Protein AF-A0A2S2CNJ6-F1 (afdb_monomer_lite)

Radius of gyration: 16.04 Å; chains: 1; bounding box: 60×32×35 Å

Structure (mmCIF, N/CA/C/O backbone):
data_AF-A0A2S2CNJ6-F1
#
_entry.id   AF-A0A2S2CNJ6-F1
#
loop_
_atom_site.group_PDB
_atom_site.id
_atom_site.type_symbol
_atom_site.label_atom_id
_atom_site.label_alt_id
_atom_site.label_comp_id
_atom_site.label_asym_id
_atom_site.label_entity_id
_atom_site.label_seq_id
_atom_site.pdbx_PDB_ins_code
_atom_site.Cartn_x
_atom_site.Cartn_y
_atom_site.Cartn_z
_atom_site.occupancy
_atom_site.B_iso_or_equiv
_atom_site.auth_seq_id
_atom_site.auth_comp_id
_atom_site.auth_asym_id
_atom_site.auth_atom_id
_atom_site.pdbx_PDB_model_num
ATOM 1 N N . MET A 1 1 ? 25.709 -5.399 -10.664 1.00 46.69 1 MET A N 1
ATOM 2 C CA . MET A 1 1 ? 24.431 -4.658 -10.756 1.00 46.69 1 MET A CA 1
ATOM 3 C C . MET A 1 1 ? 23.239 -5.588 -10.484 1.00 46.69 1 MET A C 1
ATOM 5 O O . MET A 1 1 ? 22.445 -5.832 -11.378 1.00 46.69 1 MET A O 1
ATOM 9 N N . GLY A 1 2 ? 23.130 -6.157 -9.276 1.00 58.91 2 GLY A N 1
ATOM 10 C CA . GLY A 1 2 ? 22.034 -7.087 -8.922 1.00 58.91 2 GLY A CA 1
ATOM 11 C C . GLY A 1 2 ? 21.465 -6.907 -7.510 1.00 58.91 2 GLY A C 1
ATOM 12 O O . GLY A 1 2 ? 20.388 -7.414 -7.223 1.00 58.91 2 GLY A O 1
ATOM 13 N N . GLY A 1 3 ? 22.147 -6.143 -6.646 1.00 74.06 3 GLY A N 1
ATOM 14 C CA . GLY A 1 3 ? 21.732 -5.942 -5.253 1.00 74.06 3 GLY A CA 1
ATOM 15 C C . GLY A 1 3 ? 20.414 -5.179 -5.110 1.00 74.06 3 GLY A C 1
ATOM 16 O O . GLY A 1 3 ? 19.557 -5.605 -4.342 1.00 74.06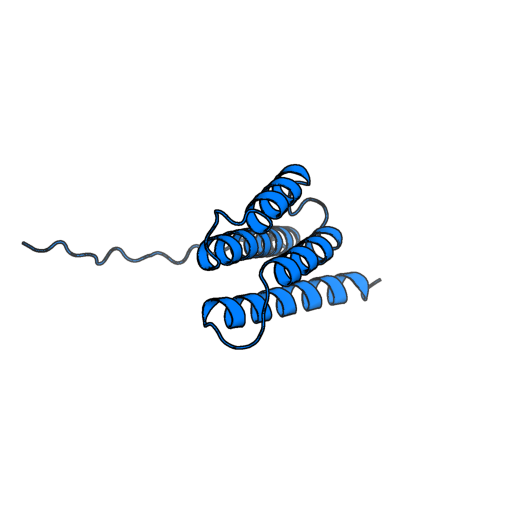 3 GLY A O 1
ATOM 17 N N . ASP A 1 4 ? 20.213 -4.116 -5.892 1.00 79.44 4 ASP A N 1
ATOM 18 C CA . ASP A 1 4 ? 19.039 -3.243 -5.743 1.00 79.44 4 ASP A CA 1
ATOM 19 C C . ASP A 1 4 ? 17.738 -3.916 -6.194 1.00 79.44 4 ASP A C 1
ATOM 21 O O . ASP A 1 4 ? 16.705 -3.774 -5.543 1.00 79.44 4 ASP A O 1
ATOM 25 N N . ALA A 1 5 ? 17.783 -4.720 -7.261 1.00 82.69 5 ALA A N 1
ATOM 26 C CA . ALA A 1 5 ? 16.619 -5.472 -7.730 1.00 82.69 5 ALA A CA 1
ATOM 27 C C . ALA A 1 5 ? 16.217 -6.581 -6.743 1.00 82.69 5 ALA A C 1
ATOM 29 O O . ALA A 1 5 ? 15.029 -6.799 -6.487 1.00 82.69 5 ALA A O 1
ATOM 30 N N . ASP A 1 6 ? 17.200 -7.263 -6.148 1.00 87.31 6 ASP A N 1
ATOM 31 C CA . ASP A 1 6 ? 16.943 -8.260 -5.111 1.00 87.31 6 ASP A CA 1
ATOM 32 C C . ASP A 1 6 ? 16.428 -7.632 -3.817 1.00 87.31 6 ASP A C 1
ATOM 34 O O . ASP A 1 6 ? 15.543 -8.205 -3.179 1.00 87.31 6 ASP A O 1
ATOM 38 N N . LEU A 1 7 ? 16.938 -6.458 -3.438 1.00 90.00 7 LEU A N 1
ATOM 39 C CA . LEU A 1 7 ? 16.431 -5.693 -2.304 1.00 90.00 7 LEU A CA 1
ATOM 40 C C . LEU A 1 7 ? 14.974 -5.272 -2.534 1.00 90.00 7 LEU A C 1
ATOM 42 O O . LEU A 1 7 ? 14.126 -5.550 -1.687 1.00 90.00 7 LEU A O 1
ATOM 46 N N . ALA A 1 8 ? 14.666 -4.684 -3.694 1.00 89.81 8 ALA A N 1
ATOM 47 C CA . ALA A 1 8 ? 13.313 -4.263 -4.058 1.00 89.81 8 ALA A CA 1
ATOM 48 C C . ALA A 1 8 ? 12.317 -5.428 -3.984 1.00 89.81 8 ALA A C 1
ATOM 50 O O . ALA A 1 8 ? 11.270 -5.332 -3.342 1.00 89.81 8 ALA A O 1
ATOM 51 N N . ARG A 1 9 ? 12.688 -6.585 -4.546 1.00 91.06 9 ARG A N 1
ATOM 52 C CA . ARG A 1 9 ? 11.870 -7.802 -4.490 1.00 91.06 9 ARG A CA 1
ATOM 53 C C . ARG A 1 9 ? 11.658 -8.303 -3.059 1.00 91.06 9 ARG A C 1
ATOM 55 O O . ARG A 1 9 ? 10.541 -8.694 -2.719 1.00 91.06 9 ARG A O 1
ATOM 62 N N . ARG A 1 10 ? 12.704 -8.309 -2.223 1.00 94.25 10 ARG A N 1
ATOM 63 C CA . ARG A 1 10 ? 12.612 -8.742 -0.816 1.00 94.25 10 ARG A CA 1
ATOM 64 C C . ARG A 1 10 ? 11.713 -7.818 -0.003 1.00 94.25 10 ARG A C 1
ATOM 66 O O . ARG A 1 10 ? 10.859 -8.313 0.726 1.00 94.25 10 ARG A O 1
ATOM 73 N N . GLU A 1 11 ? 11.861 -6.505 -0.152 1.00 95.25 11 GLU A N 1
ATOM 74 C CA . GLU A 1 11 ? 11.024 -5.535 0.560 1.00 95.25 11 GLU A CA 1
ATOM 75 C C . GLU A 1 11 ? 9.560 -5.608 0.119 1.00 95.25 11 GLU A C 1
ATOM 77 O O . GLU A 1 11 ? 8.658 -5.579 0.960 1.00 95.25 11 GLU A O 1
ATOM 82 N N . LEU A 1 12 ? 9.311 -5.794 -1.182 1.00 94.88 12 LEU A N 1
ATOM 83 C CA . LEU A 1 12 ? 7.964 -5.991 -1.711 1.00 94.88 12 LEU A CA 1
ATOM 84 C C . LEU A 1 12 ? 7.316 -7.273 -1.165 1.00 94.88 12 LEU A C 1
ATOM 86 O O . LEU A 1 12 ? 6.145 -7.250 -0.776 1.00 94.88 12 LEU A O 1
ATOM 90 N N . ALA A 1 13 ? 8.061 -8.380 -1.095 1.00 96.19 13 ALA A N 1
ATOM 91 C CA . ALA A 1 13 ? 7.581 -9.631 -0.506 1.00 96.19 13 ALA A CA 1
ATOM 92 C C . ALA A 1 13 ? 7.290 -9.474 0.997 1.00 96.19 13 ALA A C 1
ATOM 94 O O . ALA A 1 13 ? 6.198 -9.809 1.454 1.00 96.19 13 ALA A O 1
ATOM 95 N N . ALA A 1 14 ? 8.215 -8.871 1.746 1.00 96.50 14 ALA A N 1
ATOM 96 C CA . ALA A 1 14 ? 8.077 -8.669 3.184 1.00 96.50 14 ALA A CA 1
ATOM 97 C C . ALA A 1 14 ? 6.909 -7.733 3.551 1.00 96.50 14 ALA A C 1
ATOM 99 O O . ALA A 1 14 ? 6.247 -7.934 4.573 1.00 96.50 14 ALA A O 1
ATOM 100 N N . LEU A 1 15 ? 6.608 -6.726 2.721 1.00 97.19 15 LEU A N 1
ATOM 101 C CA . LEU A 1 15 ? 5.386 -5.930 2.863 1.00 97.19 15 LEU A CA 1
ATOM 102 C C . LEU A 1 15 ? 4.127 -6.777 2.610 1.00 97.19 15 LEU A C 1
ATOM 104 O O . LEU A 1 15 ? 3.149 -6.652 3.347 1.00 97.19 15 LEU A O 1
ATOM 108 N N . GLY A 1 16 ? 4.155 -7.662 1.611 1.00 96.81 16 GLY A N 1
ATOM 109 C CA . GLY A 1 16 ? 3.061 -8.592 1.321 1.00 96.81 16 GLY A CA 1
ATOM 110 C C . GLY A 1 16 ? 2.730 -9.515 2.499 1.00 96.81 16 GLY A C 1
ATOM 111 O O . GLY A 1 16 ? 1.550 -9.685 2.829 1.00 96.81 16 GLY A O 1
ATOM 112 N N . ASP A 1 17 ? 3.757 -10.035 3.171 1.00 96.75 17 ASP A N 1
ATOM 113 C CA . ASP A 1 17 ? 3.619 -10.867 4.372 1.00 96.75 17 ASP A CA 1
ATOM 114 C C . ASP A 1 17 ? 3.059 -10.075 5.557 1.00 96.75 17 ASP A C 1
ATOM 116 O O . ASP A 1 17 ? 2.134 -10.528 6.236 1.00 96.75 17 ASP A O 1
ATOM 120 N N . ALA A 1 18 ? 3.565 -8.859 5.784 1.00 96.69 18 ALA A N 1
ATOM 121 C CA . ALA A 1 18 ? 3.061 -7.977 6.834 1.00 96.69 18 ALA A CA 1
ATOM 122 C C . ALA A 1 18 ? 1.579 -7.621 6.616 1.00 96.69 18 ALA A C 1
ATOM 124 O O . ALA A 1 18 ? 0.792 -7.626 7.563 1.00 96.69 18 ALA A O 1
ATOM 125 N N . LEU A 1 19 ? 1.169 -7.385 5.365 1.00 96.69 19 LEU A N 1
ATOM 126 C CA . LEU A 1 19 ? -0.232 -7.155 5.003 1.00 96.69 19 LEU A CA 1
ATOM 127 C C . LEU A 1 19 ? -1.099 -8.392 5.250 1.00 96.69 19 LEU A C 1
ATOM 129 O O . LEU A 1 19 ? -2.180 -8.271 5.825 1.00 96.69 19 LEU A O 1
ATOM 133 N N . PHE A 1 20 ? -0.619 -9.583 4.882 1.00 96.31 20 PHE A N 1
ATOM 134 C CA . PHE A 1 20 ? -1.325 -10.837 5.153 1.00 96.31 20 PHE A CA 1
ATOM 135 C C . PHE A 1 20 ? -1.546 -11.062 6.657 1.00 96.31 20 PHE A C 1
ATOM 137 O O . PHE A 1 20 ? -2.646 -11.420 7.085 1.00 96.31 20 PHE A O 1
ATOM 144 N N . GLN A 1 21 ? -0.530 -10.794 7.477 1.00 95.88 21 GLN A N 1
ATOM 145 C CA . GLN A 1 21 ? -0.648 -10.844 8.934 1.00 95.88 21 GLN A CA 1
ATOM 146 C C . GLN A 1 21 ? -1.647 -9.795 9.454 1.00 95.88 21 GLN A C 1
ATOM 148 O O . GLN A 1 21 ? -2.550 -10.124 10.228 1.00 95.88 21 GLN A O 1
ATOM 153 N N . ALA A 1 22 ? -1.554 -8.550 8.975 1.00 95.31 22 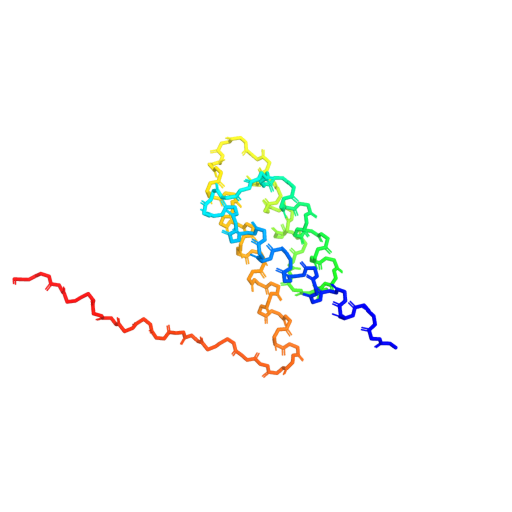ALA A N 1
ATOM 154 C CA . ALA A 1 22 ? -2.409 -7.445 9.402 1.00 95.31 22 ALA A CA 1
ATOM 155 C C . ALA A 1 22 ? -3.904 -7.656 9.090 1.00 95.31 22 ALA A C 1
ATOM 157 O O . ALA A 1 22 ? -4.751 -7.282 9.913 1.00 95.31 22 ALA A O 1
ATOM 158 N N . GLU A 1 23 ? -4.225 -8.264 7.943 1.00 94.75 23 GLU A N 1
ATOM 159 C CA . GLU A 1 23 ? -5.586 -8.647 7.535 1.00 94.75 23 GLU A CA 1
ATOM 160 C C . GLU A 1 23 ? -6.172 -9.733 8.441 1.00 94.75 23 GLU A C 1
ATOM 162 O O . GLU A 1 23 ? -7.336 -9.656 8.835 1.00 94.75 23 GLU A O 1
ATOM 167 N N . ARG A 1 24 ? -5.350 -10.710 8.840 1.00 93.75 24 ARG A N 1
ATOM 168 C CA . ARG A 1 24 ? -5.738 -11.789 9.763 1.00 93.75 24 ARG A CA 1
ATOM 169 C C . ARG A 1 24 ? -5.678 -11.383 11.237 1.00 93.75 24 ARG A C 1
ATOM 171 O O . ARG A 1 24 ? -5.945 -12.215 12.097 1.00 93.75 24 ARG A O 1
ATOM 178 N N . ARG A 1 25 ? -5.353 -10.116 11.527 1.00 90.19 25 ARG A N 1
ATOM 179 C CA . ARG A 1 25 ? -5.158 -9.579 12.888 1.00 90.19 25 ARG A CA 1
ATOM 180 C C . ARG A 1 25 ? -4.088 -10.345 13.676 1.00 90.19 25 ARG A C 1
ATOM 182 O O . ARG A 1 25 ? -4.179 -10.471 14.892 1.00 90.19 25 ARG A O 1
ATOM 189 N N . VAL A 1 26 ? -3.079 -10.850 12.972 1.00 90.25 26 VAL A N 1
ATOM 190 C CA . VAL A 1 26 ? -1.906 -11.505 13.551 1.00 90.25 26 VAL A CA 1
ATOM 191 C C . VAL A 1 26 ? -0.775 -10.478 13.623 1.00 90.25 26 VAL A C 1
ATOM 193 O O . VAL A 1 26 ? -0.491 -9.798 12.638 1.00 90.25 26 VAL A O 1
ATOM 196 N N . GLY A 1 27 ? -0.133 -10.357 14.786 1.00 81.12 27 GLY A N 1
ATOM 197 C CA . GLY A 1 27 ? 0.961 -9.408 15.013 1.00 81.12 27 GLY A CA 1
ATOM 198 C C . GLY A 1 27 ? 0.525 -7.945 15.187 1.00 81.12 27 GLY A C 1
ATOM 199 O O . GLY A 1 27 ? -0.634 -7.573 14.997 1.00 81.12 27 GLY A O 1
ATOM 200 N N . HIS A 1 28 ? 1.489 -7.099 15.558 1.00 84.69 28 HIS A N 1
ATOM 201 C CA . HIS A 1 28 ? 1.280 -5.670 15.812 1.00 84.69 28 HIS A CA 1
ATOM 202 C C . HIS A 1 28 ? 1.687 -4.834 14.597 1.00 84.69 28 HIS A C 1
ATOM 204 O O . HIS A 1 28 ? 2.762 -4.244 14.555 1.00 84.69 28 HIS A O 1
ATOM 210 N N . HIS A 1 29 ? 0.804 -4.775 13.599 1.00 93.06 29 HIS A N 1
ATOM 211 C CA . HIS A 1 29 ? 0.999 -3.944 12.408 1.00 93.06 29 HIS A CA 1
ATOM 212 C C . HIS A 1 29 ? 0.072 -2.727 12.451 1.00 93.06 29 HIS A C 1
ATOM 214 O O . HIS A 1 29 ? -1.157 -2.860 12.343 1.00 93.06 29 HIS A O 1
ATOM 220 N N . SER A 1 30 ? 0.647 -1.535 12.620 1.00 94.50 30 SER A N 1
ATOM 221 C CA . SER A 1 30 ? -0.100 -0.277 12.540 1.00 94.50 30 SER A CA 1
ATOM 222 C C . SER A 1 30 ? -0.290 0.139 11.072 1.00 94.50 30 SER A C 1
ATOM 224 O O . SER A 1 30 ? 0.637 -0.016 10.271 1.00 94.50 30 SER A O 1
ATOM 226 N N . PRO A 1 31 ? -1.461 0.682 10.681 1.00 95.94 31 PRO A N 1
ATOM 227 C CA . PRO A 1 31 ? -1.671 1.164 9.315 1.00 95.94 31 PRO A CA 1
ATOM 228 C C . PRO A 1 31 ? -0.637 2.204 8.875 1.00 95.94 31 PRO A C 1
ATOM 230 O O . PRO A 1 31 ? -0.130 2.114 7.765 1.00 95.94 31 PRO A O 1
ATOM 233 N N . SER A 1 32 ? -0.261 3.134 9.756 1.00 95.81 32 SER A N 1
ATOM 234 C CA . SER A 1 32 ? 0.749 4.155 9.454 1.00 95.81 32 SER A CA 1
ATOM 235 C C . SER A 1 32 ? 2.130 3.547 9.197 1.00 95.81 32 SER A C 1
ATOM 237 O O . SER A 1 32 ? 2.814 3.950 8.264 1.00 95.81 32 SER A O 1
ATOM 239 N N . GLY A 1 33 ? 2.529 2.530 9.972 1.00 96.69 33 GLY A N 1
ATOM 240 C CA . GLY A 1 33 ? 3.796 1.827 9.753 1.00 96.69 33 GLY A CA 1
ATOM 241 C C . GLY A 1 33 ? 3.818 1.049 8.435 1.00 96.69 33 GLY A C 1
ATOM 242 O O . GLY A 1 33 ? 4.823 1.056 7.723 1.00 96.69 33 GLY A O 1
ATOM 243 N N . LEU A 1 34 ? 2.694 0.418 8.080 1.00 97.19 34 LEU A N 1
ATOM 244 C CA . LEU A 1 34 ? 2.528 -0.264 6.795 1.00 97.19 34 LEU A CA 1
ATOM 245 C C . LEU A 1 34 ? 2.532 0.719 5.615 1.00 97.19 34 LEU A C 1
ATOM 247 O O . LEU A 1 34 ? 3.141 0.416 4.593 1.00 97.19 34 LEU A O 1
ATOM 251 N N . MET A 1 35 ? 1.915 1.894 5.763 1.00 97.88 35 MET A N 1
ATOM 252 C CA . MET A 1 35 ? 1.922 2.947 4.743 1.00 97.88 35 MET A CA 1
ATOM 253 C C . MET A 1 35 ? 3.332 3.496 4.511 1.00 97.88 35 MET A C 1
ATOM 255 O O . MET A 1 35 ? 3.803 3.499 3.380 1.00 97.88 35 MET A O 1
ATOM 259 N N . ALA A 1 36 ? 4.064 3.829 5.577 1.00 96.44 36 ALA A N 1
ATOM 260 C CA . ALA A 1 36 ? 5.456 4.266 5.457 1.00 96.44 36 ALA A CA 1
ATOM 261 C C . ALA A 1 36 ? 6.341 3.196 4.788 1.00 96.44 36 ALA A C 1
ATOM 263 O O . ALA A 1 36 ? 7.298 3.504 4.078 1.00 96.44 36 ALA A O 1
ATOM 264 N N . ARG A 1 37 ? 6.041 1.907 5.010 1.00 96.38 37 ARG A N 1
ATOM 265 C CA . ARG A 1 37 ? 6.727 0.814 4.311 1.00 96.38 37 ARG A CA 1
ATOM 266 C C . ARG A 1 37 ? 6.340 0.744 2.833 1.00 96.38 37 ARG A C 1
ATOM 268 O O . ARG A 1 37 ? 7.223 0.519 2.012 1.00 96.38 37 ARG A O 1
ATOM 275 N N . LEU A 1 38 ? 5.069 0.956 2.495 1.00 97.00 38 LEU A N 1
ATOM 276 C CA . LEU A 1 38 ? 4.609 1.046 1.109 1.00 97.00 38 LEU A CA 1
ATOM 277 C C . LEU A 1 38 ? 5.306 2.187 0.359 1.00 97.00 38 LEU A C 1
ATOM 279 O O . LEU A 1 38 ? 5.753 1.960 -0.756 1.00 97.00 38 LEU A O 1
ATOM 283 N N . GLU A 1 39 ? 5.459 3.363 0.968 1.00 95.19 39 GLU A N 1
ATOM 284 C CA . GLU A 1 39 ? 6.174 4.503 0.373 1.00 95.19 39 GLU A CA 1
ATOM 285 C C . GLU A 1 39 ? 7.635 4.159 0.059 1.00 95.19 39 GLU A C 1
ATOM 287 O O . GLU A 1 39 ? 8.104 4.387 -1.055 1.00 95.19 39 GLU A O 1
ATOM 292 N N . ARG A 1 40 ? 8.342 3.521 1.004 1.00 94.31 40 ARG A N 1
ATOM 293 C CA . ARG A 1 40 ? 9.716 3.042 0.770 1.00 94.31 40 ARG A CA 1
ATOM 294 C C . ARG A 1 40 ? 9.789 2.013 -0.354 1.00 94.31 40 ARG A C 1
ATOM 296 O O . ARG A 1 40 ? 10.704 2.067 -1.164 1.00 94.31 40 ARG A O 1
ATOM 303 N N . VAL A 1 41 ? 8.834 1.085 -0.416 1.00 94.75 41 VAL A N 1
ATOM 304 C CA . VAL A 1 41 ? 8.768 0.090 -1.496 1.00 94.75 41 VAL A CA 1
ATOM 305 C C . VAL A 1 41 ? 8.451 0.759 -2.836 1.00 94.75 41 VAL A C 1
ATOM 307 O O . VAL A 1 41 ? 9.075 0.424 -3.836 1.00 94.75 41 VAL A O 1
ATOM 310 N N . ALA A 1 42 ? 7.542 1.734 -2.873 1.00 93.38 42 ALA A N 1
ATOM 311 C CA . ALA A 1 42 ? 7.216 2.486 -4.082 1.00 93.38 42 ALA A CA 1
ATOM 312 C C . ALA A 1 42 ? 8.435 3.245 -4.629 1.00 93.38 42 ALA A C 1
ATOM 314 O O . ALA A 1 42 ? 8.657 3.236 -5.836 1.00 93.38 42 ALA A O 1
ATOM 315 N N . ALA A 1 43 ? 9.281 3.801 -3.755 1.00 92.25 43 ALA A N 1
ATOM 316 C CA . ALA A 1 43 ? 10.533 4.443 -4.156 1.00 92.25 43 ALA A CA 1
ATOM 317 C C . ALA A 1 43 ? 11.517 3.483 -4.861 1.00 92.25 43 ALA A C 1
ATOM 319 O O . ALA A 1 43 ? 12.296 3.915 -5.707 1.00 92.25 43 ALA A O 1
ATOM 320 N N . LEU A 1 44 ? 11.461 2.178 -4.563 1.00 91.50 44 LEU A N 1
ATOM 321 C CA . LEU A 1 44 ? 12.266 1.144 -5.233 1.00 91.50 44 LEU A CA 1
ATOM 322 C C . LEU A 1 44 ? 11.662 0.679 -6.572 1.00 91.50 44 LEU A C 1
ATOM 324 O O . LEU A 1 44 ? 12.315 -0.036 -7.332 1.00 91.50 44 LEU A O 1
ATOM 328 N N . HIS A 1 45 ? 10.422 1.072 -6.869 1.00 88.06 45 HIS A N 1
ATOM 329 C CA . HIS A 1 45 ? 9.682 0.696 -8.072 1.00 88.06 45 HIS A CA 1
ATOM 330 C C . HIS A 1 45 ? 9.155 1.948 -8.792 1.00 88.06 45 HIS A C 1
ATOM 332 O O . HIS A 1 45 ? 7.944 2.206 -8.780 1.00 88.06 45 HIS A O 1
ATOM 338 N N . PRO A 1 46 ? 10.039 2.732 -9.440 1.00 79.44 46 PRO A N 1
ATOM 339 C CA . PRO A 1 46 ? 9.625 3.941 -10.141 1.00 79.44 46 PRO A CA 1
ATOM 340 C C . PRO A 1 46 ? 8.563 3.615 -11.200 1.00 79.44 46 PRO A C 1
ATOM 342 O O . PRO A 1 46 ? 8.619 2.576 -11.860 1.00 79.44 46 PRO A O 1
ATOM 345 N N . TYR A 1 47 ? 7.576 4.504 -11.342 1.00 83.00 47 TYR A N 1
ATOM 346 C CA . TYR A 1 47 ? 6.420 4.388 -12.251 1.00 83.00 47 TYR A CA 1
ATOM 347 C C . TYR A 1 47 ? 5.379 3.314 -11.903 1.00 83.00 47 TYR A C 1
ATOM 349 O O . TYR A 1 47 ? 4.381 3.178 -12.614 1.00 83.00 47 TYR A O 1
ATOM 357 N N . ALA A 1 48 ? 5.563 2.557 -10.819 1.00 83.94 48 ALA A N 1
ATOM 358 C CA . ALA A 1 48 ? 4.582 1.558 -10.402 1.00 83.94 48 ALA A CA 1
ATOM 359 C C . ALA A 1 48 ? 3.312 2.180 -9.801 1.00 83.94 48 ALA A C 1
ATOM 361 O O . ALA A 1 48 ? 2.213 1.648 -9.972 1.00 83.94 48 ALA A O 1
ATOM 362 N N . LEU A 1 49 ? 3.466 3.315 -9.120 1.00 85.69 49 LEU A N 1
ATOM 363 C CA . LEU A 1 49 ? 2.393 4.135 -8.576 1.00 85.69 49 LEU A CA 1
ATOM 364 C C . LEU A 1 49 ? 2.669 5.597 -8.910 1.00 85.69 49 LEU A C 1
ATOM 366 O O . LEU A 1 49 ? 3.819 6.022 -8.972 1.00 85.69 49 LEU A O 1
ATOM 370 N N . HIS A 1 50 ? 1.602 6.358 -9.127 1.00 89.56 50 HIS A N 1
ATOM 371 C CA . HIS A 1 50 ? 1.704 7.800 -9.286 1.00 89.56 50 HIS A CA 1
ATOM 372 C C . HIS A 1 50 ? 1.814 8.468 -7.909 1.00 89.56 50 HIS A C 1
ATOM 374 O O . HIS A 1 50 ? 1.041 8.131 -7.010 1.00 89.56 50 HIS A O 1
ATOM 380 N N . ASP A 1 51 ? 2.719 9.435 -7.754 1.00 87.31 51 ASP A N 1
ATOM 381 C CA . ASP A 1 51 ? 3.004 10.073 -6.460 1.00 87.31 51 ASP A CA 1
ATOM 382 C C . ASP A 1 51 ? 1.761 10.707 -5.826 1.00 87.31 51 ASP A C 1
ATOM 384 O O . ASP A 1 51 ? 1.542 10.572 -4.623 1.00 87.31 51 ASP A O 1
ATOM 388 N N . ALA A 1 52 ? 0.878 11.311 -6.631 1.00 87.31 52 ALA A N 1
ATOM 389 C CA . ALA A 1 52 ? -0.362 11.886 -6.108 1.00 87.31 52 ALA A CA 1
ATOM 390 C C . ALA A 1 52 ? -1.315 10.819 -5.536 1.00 87.31 52 ALA A C 1
ATOM 392 O O . ALA A 1 52 ? -1.995 11.073 -4.545 1.00 87.31 52 ALA A O 1
ATOM 393 N N . LEU A 1 53 ? -1.340 9.607 -6.108 1.00 90.69 53 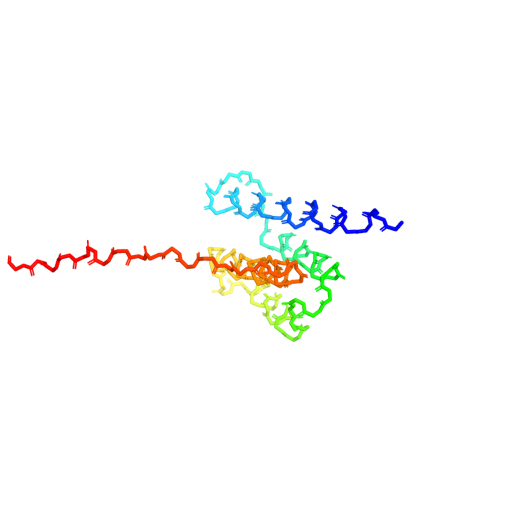LEU A N 1
ATOM 394 C CA . LEU A 1 53 ? -2.129 8.498 -5.556 1.00 90.69 53 LEU A CA 1
ATOM 395 C C . LEU A 1 53 ? -1.532 7.992 -4.241 1.00 90.69 53 LEU A C 1
ATOM 397 O O . LEU A 1 53 ? -2.275 7.640 -3.326 1.00 90.69 53 LEU A O 1
ATOM 401 N N . LEU A 1 54 ? -0.201 7.963 -4.137 1.00 93.12 54 LEU A N 1
ATOM 402 C CA . LEU A 1 54 ? 0.483 7.568 -2.910 1.00 93.12 54 LEU A CA 1
ATOM 403 C C . LEU A 1 54 ? 0.224 8.583 -1.785 1.00 93.12 54 LEU A C 1
ATOM 405 O O . LEU A 1 54 ? -0.108 8.179 -0.672 1.00 93.12 54 LEU A O 1
ATOM 409 N N . ALA A 1 55 ? 0.267 9.882 -2.095 1.00 92.62 55 ALA A N 1
ATOM 410 C CA . ALA A 1 55 ? -0.071 10.951 -1.157 1.00 92.62 55 ALA A CA 1
ATOM 411 C C . ALA A 1 55 ? -1.529 10.857 -0.669 1.00 92.62 55 ALA A C 1
ATOM 413 O O . ALA A 1 55 ? -1.775 10.843 0.536 1.00 92.62 55 ALA A O 1
ATOM 414 N N . GLN A 1 56 ? -2.493 10.683 -1.582 1.00 94.62 56 GLN A N 1
ATOM 415 C CA . GLN A 1 56 ? -3.911 10.504 -1.231 1.00 94.62 56 GLN A CA 1
ATOM 416 C C . GLN A 1 56 ? -4.151 9.262 -0.362 1.00 94.62 56 GLN A C 1
ATOM 418 O O . GLN A 1 56 ? -4.941 9.295 0.584 1.00 94.62 56 GLN A O 1
ATOM 423 N N . ALA A 1 57 ? -3.463 8.155 -0.655 1.00 94.19 57 ALA A N 1
ATOM 424 C CA . ALA A 1 57 ? -3.513 6.966 0.188 1.00 94.19 57 ALA A CA 1
ATOM 425 C C . ALA A 1 57 ? -2.964 7.256 1.596 1.00 94.19 57 ALA A C 1
ATOM 427 O O . ALA A 1 57 ? -3.561 6.816 2.580 1.00 94.19 57 ALA A O 1
ATOM 428 N N . GLY A 1 58 ? -1.885 8.037 1.699 1.00 95.31 58 GLY A N 1
ATOM 429 C CA . GLY A 1 58 ? -1.325 8.504 2.967 1.00 95.31 58 GLY A CA 1
ATOM 430 C C . GLY A 1 58 ? -2.321 9.327 3.784 1.00 95.31 58 GLY A C 1
ATOM 431 O O . GLY A 1 58 ? -2.561 9.016 4.952 1.00 95.31 58 GLY A O 1
ATOM 432 N N . GLU A 1 59 ? -2.977 10.308 3.161 1.00 96.69 59 GLU A N 1
ATOM 433 C CA . GLU A 1 59 ? -4.019 11.129 3.796 1.00 96.69 59 GLU A CA 1
ATOM 434 C C . GLU A 1 59 ? -5.195 10.278 4.301 1.00 96.69 59 GLU A C 1
ATOM 436 O O . GLU A 1 59 ? -5.639 10.414 5.446 1.00 96.69 59 GLU A O 1
ATOM 441 N N . LEU A 1 60 ? -5.662 9.329 3.485 1.00 96.25 60 LEU A N 1
ATOM 442 C CA . LEU A 1 60 ? -6.732 8.404 3.858 1.00 96.25 60 LEU A CA 1
ATOM 443 C C . LEU A 1 60 ? -6.326 7.515 5.045 1.00 96.25 60 LEU A C 1
ATOM 445 O O . LEU A 1 60 ? -7.122 7.288 5.962 1.00 96.25 60 LEU A O 1
ATOM 449 N N . VAL A 1 61 ? -5.085 7.021 5.065 1.00 96.62 61 VAL A N 1
ATOM 450 C CA . VAL A 1 61 ? -4.552 6.213 6.172 1.00 96.62 61 VAL A CA 1
ATOM 451 C C . VAL A 1 61 ? -4.370 7.046 7.445 1.00 96.62 61 VAL A C 1
ATOM 453 O O . VAL A 1 61 ? -4.600 6.529 8.544 1.00 96.62 61 VAL A O 1
ATOM 456 N N . ALA A 1 62 ? -4.016 8.325 7.328 1.00 95.62 62 ALA A N 1
ATOM 457 C CA . ALA A 1 62 ? -3.908 9.241 8.460 1.00 95.62 62 ALA A CA 1
ATOM 458 C C . ALA A 1 62 ? -5.281 9.612 9.045 1.00 95.62 62 ALA A C 1
ATOM 460 O O . ALA A 1 62 ? -5.405 9.794 10.256 1.00 95.62 62 ALA A O 1
ATOM 461 N N . SER A 1 63 ? -6.330 9.647 8.218 1.00 96.50 63 SER A N 1
ATOM 462 C CA . SER A 1 63 ? -7.667 10.069 8.639 1.00 96.50 63 SER A CA 1
ATOM 463 C C . SER A 1 63 ? -8.242 9.205 9.777 1.00 96.50 63 SER A C 1
ATOM 465 O O . SER A 1 63 ? -8.336 7.978 9.641 1.00 96.50 63 SER A O 1
ATOM 467 N N . PRO A 1 64 ? -8.682 9.797 10.904 1.00 94.50 64 PRO A N 1
ATOM 468 C CA . PRO A 1 64 ? -9.313 9.055 11.998 1.00 94.50 64 PRO A CA 1
ATOM 469 C C . PRO A 1 64 ? -10.720 8.553 11.640 1.00 94.50 64 PRO A C 1
ATOM 471 O O . PRO A 1 64 ? -11.194 7.595 12.244 1.00 94.50 64 PRO A O 1
ATOM 474 N N . ALA A 1 65 ? -11.369 9.150 10.634 1.00 95.62 65 ALA A N 1
ATOM 475 C CA . ALA A 1 65 ? -12.710 8.770 10.188 1.00 95.62 65 ALA A CA 1
ATOM 476 C C . ALA A 1 65 ? -12.740 7.433 9.424 1.00 95.62 65 ALA A C 1
ATOM 478 O O . ALA A 1 65 ? -13.804 6.853 9.212 1.00 95.62 65 ALA A O 1
ATOM 479 N N . VAL A 1 66 ? -11.579 6.929 8.997 1.00 96.19 66 VAL A N 1
ATOM 480 C CA . VAL A 1 66 ? -11.477 5.708 8.197 1.00 96.19 66 VAL A CA 1
ATOM 481 C C . VAL A 1 66 ? -11.169 4.508 9.092 1.00 96.19 66 VAL A C 1
ATOM 483 O O . VAL A 1 66 ? -10.192 4.485 9.841 1.00 96.19 66 VAL A O 1
ATOM 486 N N . GLY A 1 67 ? -11.978 3.454 8.982 1.00 95.94 67 GLY A N 1
ATOM 487 C CA . GLY A 1 67 ? -11.765 2.221 9.739 1.00 95.94 67 GLY A CA 1
ATOM 488 C C . GLY A 1 67 ? -10.466 1.499 9.356 1.00 95.94 67 GLY A C 1
ATOM 489 O O . GLY A 1 67 ? -10.068 1.472 8.190 1.00 95.94 67 GLY A O 1
ATOM 490 N N . ARG A 1 68 ? -9.827 0.830 10.328 1.00 94.62 68 ARG A N 1
ATOM 491 C CA . ARG A 1 68 ? -8.556 0.093 10.140 1.00 94.62 68 ARG A CA 1
ATOM 492 C C . ARG A 1 68 ? -8.580 -0.871 8.949 1.00 94.62 68 ARG A C 1
ATOM 494 O O . ARG A 1 68 ? -7.600 -0.953 8.218 1.00 94.62 68 ARG A O 1
ATOM 501 N N . ALA A 1 69 ? -9.682 -1.597 8.757 1.00 94.25 69 ALA A N 1
ATOM 502 C CA . ALA A 1 69 ? -9.822 -2.548 7.653 1.00 94.25 69 ALA A CA 1
ATOM 503 C C . ALA A 1 69 ? -9.746 -1.859 6.279 1.00 94.25 69 ALA A C 1
ATOM 505 O O . ALA A 1 69 ? -9.072 -2.361 5.386 1.00 94.25 69 ALA A O 1
ATOM 506 N N . CYS A 1 70 ? -10.367 -0.684 6.137 1.00 96.75 70 CYS A N 1
ATOM 507 C CA . CYS A 1 70 ? -10.302 0.113 4.914 1.00 96.75 70 CYS A CA 1
ATOM 508 C C . CYS A 1 70 ? -8.876 0.626 4.665 1.00 96.75 70 CYS A C 1
ATOM 510 O O . CYS A 1 70 ? -8.352 0.467 3.567 1.00 96.75 70 CYS A O 1
ATOM 512 N N . LYS A 1 71 ? -8.196 1.124 5.708 1.00 97.56 71 LYS A N 1
ATOM 513 C CA . LYS A 1 71 ? -6.786 1.543 5.613 1.00 97.56 71 LYS A CA 1
ATOM 514 C C . LYS A 1 71 ? -5.887 0.413 5.108 1.00 97.56 71 LYS A C 1
ATOM 516 O O . LYS A 1 71 ? -5.103 0.610 4.188 1.00 97.56 71 LYS A O 1
ATOM 521 N N . ILE A 1 72 ? -6.035 -0.789 5.668 1.00 96.88 72 ILE A N 1
ATOM 522 C CA . ILE A 1 72 ? -5.274 -1.969 5.227 1.00 96.88 72 ILE A CA 1
ATOM 523 C C . ILE A 1 72 ? -5.609 -2.335 3.782 1.00 96.88 72 ILE A C 1
ATOM 525 O O . ILE A 1 72 ? -4.695 -2.623 3.015 1.00 96.88 72 ILE A O 1
ATOM 529 N N . ALA A 1 73 ? -6.884 -2.285 3.389 1.00 96.69 73 ALA A N 1
ATOM 530 C CA . ALA A 1 73 ? -7.293 -2.559 2.016 1.00 96.69 73 ALA A CA 1
ATOM 531 C C . ALA A 1 73 ? -6.658 -1.577 1.017 1.00 96.69 73 ALA A C 1
ATOM 533 O O . ALA A 1 73 ? -6.165 -2.007 -0.022 1.00 96.69 73 ALA A O 1
ATOM 534 N N . VAL A 1 74 ? -6.596 -0.282 1.343 1.00 96.94 74 VAL A N 1
ATOM 535 C CA . VAL A 1 74 ? -5.923 0.725 0.506 1.00 96.94 74 VAL A CA 1
ATOM 536 C C . VAL A 1 74 ? -4.433 0.422 0.358 1.00 96.94 74 VAL A C 1
ATOM 538 O O . VAL A 1 74 ? -3.926 0.380 -0.763 1.00 96.94 74 VAL A O 1
ATOM 541 N N . ILE A 1 75 ? -3.742 0.104 1.455 1.00 97.62 75 ILE A N 1
ATOM 542 C CA . ILE A 1 75 ? -2.316 -0.257 1.408 1.00 97.62 75 ILE A CA 1
ATOM 543 C C . ILE A 1 75 ? -2.110 -1.550 0.596 1.00 97.62 75 ILE A C 1
ATOM 545 O O . ILE A 1 75 ? -1.182 -1.640 -0.208 1.00 97.62 75 ILE A O 1
ATOM 549 N N . ARG A 1 76 ? -3.003 -2.540 0.739 1.00 97.69 76 ARG A N 1
ATOM 550 C CA . ARG A 1 76 ? -2.987 -3.786 -0.044 1.00 97.69 76 ARG A CA 1
ATOM 551 C C . ARG A 1 76 ? -3.173 -3.528 -1.537 1.00 97.69 76 ARG A C 1
ATOM 553 O O . ARG A 1 76 ? -2.495 -4.172 -2.337 1.00 97.69 76 ARG A O 1
ATOM 560 N N . MET A 1 77 ? -4.051 -2.602 -1.919 1.00 96.69 77 MET A N 1
ATOM 561 C CA . MET A 1 77 ? -4.218 -2.197 -3.317 1.00 96.69 77 MET A CA 1
ATOM 562 C C . MET A 1 77 ? -2.944 -1.546 -3.865 1.00 96.69 77 MET A C 1
ATOM 564 O O . MET A 1 77 ? -2.507 -1.917 -4.953 1.00 96.69 77 MET A O 1
ATOM 568 N N . GLY A 1 78 ? -2.309 -0.655 -3.097 1.00 96.12 78 GLY A N 1
ATOM 569 C CA . GLY A 1 78 ? -1.021 -0.062 -3.466 1.00 96.12 78 GLY A CA 1
ATOM 570 C C . GLY A 1 78 ? 0.065 -1.119 -3.679 1.00 96.12 78 GLY A C 1
ATOM 571 O O . GLY A 1 78 ? 0.705 -1.155 -4.727 1.00 96.12 78 GLY A O 1
ATOM 572 N N . TRP A 1 79 ? 0.208 -2.055 -2.738 1.00 97.12 79 TRP A N 1
ATOM 573 C CA . TRP A 1 79 ? 1.131 -3.185 -2.873 1.00 97.12 79 TRP A CA 1
ATOM 574 C C . TRP A 1 79 ? 0.846 -4.024 -4.129 1.00 97.12 79 TRP A C 1
ATOM 576 O O . TRP A 1 79 ? 1.762 -4.335 -4.889 1.00 97.12 79 TRP A O 1
ATOM 586 N N . ALA A 1 80 ? -0.422 -4.356 -4.388 1.00 94.69 80 ALA A N 1
ATOM 587 C CA . ALA A 1 80 ? -0.809 -5.148 -5.553 1.00 94.69 80 ALA A CA 1
ATOM 588 C C . ALA A 1 80 ? -0.498 -4.429 -6.877 1.00 94.69 80 ALA A C 1
ATOM 590 O O . ALA A 1 80 ? -0.054 -5.077 -7.824 1.00 94.69 80 ALA A O 1
ATOM 591 N N . ALA A 1 81 ? -0.685 -3.109 -6.944 1.00 93.31 81 ALA A N 1
ATOM 592 C CA . ALA A 1 81 ? -0.312 -2.310 -8.109 1.00 93.31 81 ALA A CA 1
ATOM 593 C C . ALA A 1 81 ? 1.202 -2.369 -8.376 1.00 93.31 81 ALA A C 1
ATOM 595 O O . ALA A 1 81 ? 1.613 -2.570 -9.522 1.00 93.31 81 ALA A O 1
ATOM 596 N N . ILE A 1 82 ? 2.026 -2.302 -7.323 1.00 94.19 82 ILE A N 1
ATOM 597 C CA . ILE A 1 82 ? 3.483 -2.439 -7.443 1.00 94.19 82 ILE A CA 1
ATOM 598 C C . ILE A 1 82 ? 3.874 -3.832 -7.937 1.00 94.19 82 ILE A C 1
ATOM 600 O O . ILE A 1 82 ? 4.661 -3.950 -8.876 1.00 94.19 82 ILE A O 1
ATOM 604 N N . VAL A 1 83 ? 3.272 -4.889 -7.383 1.00 93.31 83 VAL A N 1
ATOM 605 C CA . VAL A 1 83 ? 3.479 -6.264 -7.866 1.00 93.31 83 VAL A CA 1
ATOM 606 C C . VAL A 1 83 ? 3.124 -6.373 -9.350 1.00 93.31 83 VAL A C 1
ATOM 608 O O . VAL A 1 83 ? 3.911 -6.889 -10.139 1.00 93.31 83 VAL A O 1
ATOM 611 N N . GLN A 1 84 ? 1.971 -5.851 -9.771 1.00 89.62 84 GLN A N 1
ATOM 612 C CA . GLN A 1 84 ? 1.562 -5.896 -11.176 1.00 89.62 84 GLN A CA 1
ATOM 613 C C . GLN A 1 84 ? 2.521 -5.129 -12.093 1.00 89.62 84 GLN A C 1
ATOM 615 O O . GLN A 1 84 ? 2.812 -5.592 -13.196 1.00 89.62 84 GLN A O 1
ATOM 620 N N . ALA A 1 85 ? 3.019 -3.968 -11.666 1.00 89.62 85 ALA A N 1
ATOM 621 C CA . ALA A 1 85 ? 4.02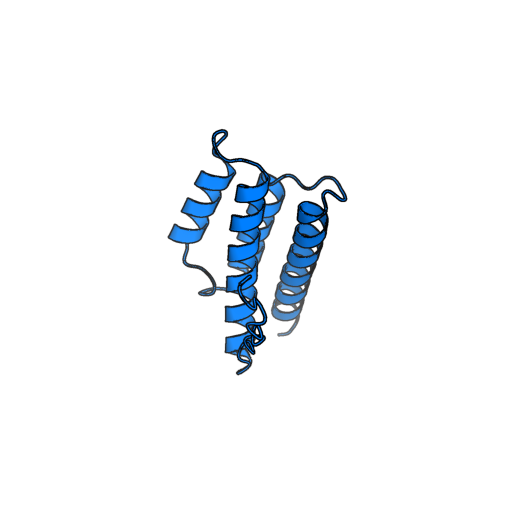6 -3.222 -12.411 1.00 89.62 85 ALA A CA 1
ATOM 622 C C . ALA A 1 85 ? 5.332 -4.020 -12.544 1.00 89.62 85 ALA A C 1
ATOM 624 O O . ALA A 1 85 ? 5.810 -4.200 -13.662 1.00 89.62 85 ALA A O 1
ATOM 625 N N . ALA A 1 86 ? 5.839 -4.585 -11.444 1.00 88.25 86 ALA A N 1
ATOM 626 C CA . ALA A 1 86 ? 7.056 -5.393 -11.443 1.00 88.25 86 ALA A CA 1
ATOM 627 C C . ALA A 1 86 ? 6.943 -6.618 -12.369 1.00 88.25 86 ALA A C 1
ATOM 629 O O . ALA A 1 86 ? 7.844 -6.884 -13.159 1.00 88.25 86 ALA A O 1
ATOM 630 N N . PHE A 1 87 ? 5.812 -7.331 -12.346 1.00 86.38 87 PHE A N 1
ATOM 631 C CA . PHE A 1 87 ? 5.578 -8.475 -13.237 1.00 86.38 87 PHE A CA 1
ATOM 632 C C . PHE A 1 87 ? 5.546 -8.068 -14.714 1.00 86.38 87 PHE A C 1
ATOM 634 O O . PHE A 1 87 ? 6.124 -8.765 -15.550 1.00 86.38 87 PHE A O 1
ATOM 641 N N . ARG A 1 88 ? 4.922 -6.925 -15.038 1.00 85.94 88 ARG A N 1
ATOM 642 C CA . ARG A 1 88 ? 4.886 -6.405 -16.414 1.00 85.94 88 ARG A CA 1
ATOM 643 C C . ARG A 1 88 ? 6.283 -6.105 -16.953 1.00 85.94 88 ARG A C 1
ATOM 645 O O . ARG A 1 88 ? 6.529 -6.393 -18.121 1.00 85.94 88 ARG A O 1
ATOM 652 N N . THR A 1 89 ? 7.200 -5.614 -16.120 1.00 85.38 89 THR A N 1
ATOM 653 C CA . THR A 1 89 ? 8.610 -5.408 -16.499 1.00 85.38 89 THR A CA 1
ATOM 654 C C . THR A 1 89 ? 9.297 -6.712 -16.917 1.00 85.38 89 THR A C 1
ATOM 656 O O . THR A 1 89 ? 10.172 -6.700 -17.776 1.00 85.38 89 THR A O 1
ATOM 659 N N . HIS A 1 90 ? 8.861 -7.853 -16.378 1.00 82.81 90 HIS A N 1
ATOM 660 C CA . HIS A 1 90 ? 9.355 -9.182 -16.750 1.00 82.81 90 HIS A CA 1
ATOM 661 C C . HIS A 1 90 ? 8.549 -9.851 -17.879 1.00 82.81 90 HIS A C 1
ATOM 663 O O . HIS A 1 90 ? 8.695 -11.048 -18.112 1.00 82.81 90 HIS A O 1
ATOM 669 N N . GLY A 1 91 ? 7.667 -9.115 -18.566 1.00 83.31 91 GLY A N 1
ATOM 670 C CA . GLY A 1 91 ? 6.805 -9.658 -19.622 1.00 83.31 91 GLY A CA 1
ATOM 671 C C . GLY A 1 91 ? 5.686 -10.573 -19.109 1.00 83.31 91 GLY A C 1
ATOM 672 O O . GLY A 1 91 ? 4.967 -11.180 -19.902 1.00 83.31 91 GLY A O 1
ATOM 673 N N . LEU A 1 92 ? 5.506 -10.666 -17.790 1.00 83.31 92 LEU A N 1
ATOM 674 C CA . LEU A 1 92 ? 4.482 -11.491 -17.167 1.00 83.31 92 LEU A CA 1
ATOM 675 C C . LEU A 1 92 ? 3.179 -10.700 -17.042 1.00 83.31 92 LEU A C 1
ATOM 677 O O . LEU A 1 92 ? 3.169 -9.503 -16.742 1.00 83.31 92 LEU A O 1
ATOM 681 N N . ARG A 1 93 ? 2.049 -11.381 -17.244 1.00 77.75 93 ARG A N 1
ATOM 682 C CA . ARG A 1 93 ? 0.717 -10.801 -17.050 1.00 77.75 93 ARG A CA 1
ATOM 683 C C . ARG A 1 93 ? -0.023 -11.521 -15.927 1.00 77.75 93 ARG A C 1
ATOM 685 O O . ARG A 1 93 ? 0.026 -12.750 -15.877 1.00 77.75 93 ARG A O 1
ATOM 692 N N . PRO A 1 94 ? -0.735 -10.790 -15.049 1.00 70.12 94 PRO A N 1
ATOM 693 C CA . PRO A 1 94 ? -1.609 -11.414 -14.068 1.00 70.12 94 PRO A CA 1
ATOM 694 C C . PRO A 1 94 ? -2.657 -12.272 -14.781 1.00 70.12 94 PRO A C 1
ATOM 696 O O . PRO A 1 94 ? -3.430 -11.769 -15.598 1.00 70.12 94 PRO A O 1
ATOM 699 N N . VAL A 1 95 ? -2.694 -13.565 -14.470 1.00 79.06 95 VAL A N 1
ATOM 700 C CA . VAL A 1 95 ? -3.775 -14.440 -14.923 1.00 79.06 95 VAL A CA 1
ATOM 701 C C . VAL A 1 95 ? -4.966 -14.175 -14.014 1.00 79.06 95 VAL A C 1
ATOM 703 O O . VAL A 1 95 ? -4.931 -14.481 -12.821 1.00 79.06 95 VAL A O 1
ATOM 706 N N . ALA A 1 96 ? -6.022 -13.571 -14.559 1.00 69.75 96 ALA A N 1
ATOM 707 C CA . ALA A 1 96 ? -7.272 -13.442 -13.830 1.00 69.75 96 ALA A CA 1
ATOM 708 C C . ALA A 1 96 ? -7.780 -14.850 -13.507 1.00 69.75 96 ALA A C 1
ATOM 710 O O . ALA A 1 96 ? -8.089 -15.634 -14.407 1.00 69.75 96 ALA A O 1
ATOM 711 N N . ARG A 1 97 ? -7.879 -15.184 -12.217 1.00 58.81 97 ARG A N 1
ATOM 712 C CA . ARG A 1 97 ? -8.621 -16.372 -11.801 1.00 58.81 97 ARG A CA 1
ATOM 713 C C . ARG A 1 97 ? -10.061 -16.157 -12.261 1.00 58.81 97 ARG A C 1
ATOM 715 O O . ARG A 1 97 ? -10.717 -15.240 -11.765 1.00 58.81 97 ARG A O 1
ATOM 722 N N . ARG A 1 98 ? -10.551 -16.972 -13.204 1.00 54.41 98 ARG A N 1
ATOM 723 C CA . ARG A 1 98 ? -11.990 -17.044 -13.483 1.00 54.41 98 ARG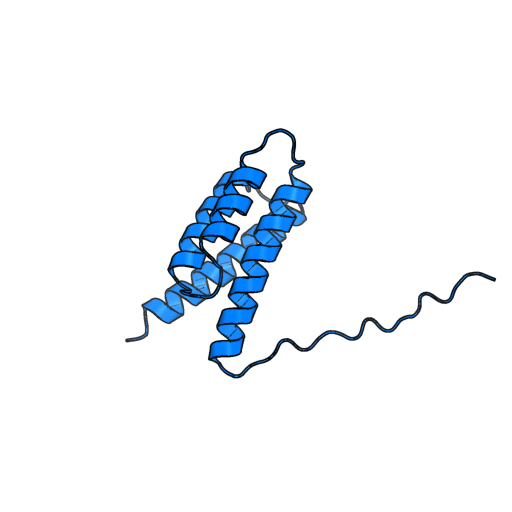 A CA 1
ATOM 724 C C . ARG A 1 98 ? -12.675 -17.295 -12.143 1.00 54.41 98 ARG A C 1
ATOM 726 O O . ARG A 1 98 ? -12.457 -18.321 -11.503 1.00 54.41 98 ARG A O 1
ATOM 733 N N . ARG A 1 99 ? -13.452 -16.321 -11.669 1.00 54.41 99 ARG A N 1
ATOM 734 C CA . ARG A 1 99 ? -14.511 -16.618 -10.709 1.00 54.41 99 ARG A CA 1
ATOM 735 C C . ARG A 1 99 ? -15.539 -17.383 -11.518 1.00 54.41 99 ARG A C 1
ATOM 737 O O . ARG A 1 99 ? -16.340 -16.760 -12.207 1.00 54.41 99 ARG A O 1
ATOM 744 N N . ASP A 1 100 ? -15.463 -18.707 -11.491 1.00 53.91 100 ASP A N 1
ATOM 745 C CA . ASP A 1 100 ? -16.562 -19.520 -11.986 1.00 53.91 100 ASP A CA 1
ATOM 746 C C . ASP A 1 100 ? -17.807 -19.102 -11.207 1.00 53.91 100 ASP A C 1
ATOM 748 O O . ASP A 1 100 ? -17.878 -19.174 -9.977 1.00 53.91 100 ASP A O 1
ATOM 752 N N . GLY A 1 101 ? -18.736 -18.503 -11.945 1.00 50.53 101 GLY A N 1
ATOM 753 C CA . GLY A 1 101 ? -19.967 -17.931 -11.442 1.00 50.53 101 GLY A CA 1
ATOM 754 C C . GLY A 1 101 ? -20.958 -19.016 -11.054 1.00 50.53 101 GLY A C 1
ATOM 755 O O . GLY A 1 101 ? -22.006 -19.126 -11.671 1.00 50.53 101 GLY A O 1
ATOM 756 N N . SER A 1 102 ? -20.677 -19.774 -9.998 1.00 53.19 102 SER A N 1
ATOM 757 C CA . SER A 1 102 ? -21.676 -20.601 -9.321 1.00 53.19 102 SER A CA 1
ATOM 758 C C . SER A 1 102 ? -22.189 -19.889 -8.067 1.00 53.19 102 SER A C 1
ATOM 760 O O . SER A 1 102 ? -22.108 -20.390 -6.949 1.00 53.19 102 SER A O 1
ATOM 762 N N . ARG A 1 103 ? -22.750 -18.690 -8.258 1.00 50.06 103 ARG A N 1
ATOM 763 C CA . ARG A 1 103 ? -23.942 -18.293 -7.501 1.00 50.06 103 ARG A CA 1
ATOM 764 C C . ARG A 1 103 ? -25.132 -18.669 -8.372 1.00 50.06 103 ARG A C 1
ATOM 766 O O . ARG A 1 103 ? -25.691 -17.823 -9.066 1.00 50.06 103 ARG A O 1
ATOM 773 N N . ALA A 1 104 ? -25.470 -19.959 -8.364 1.00 50.41 104 ALA A N 1
ATOM 774 C CA . ALA A 1 104 ? -26.809 -20.379 -8.733 1.00 50.41 104 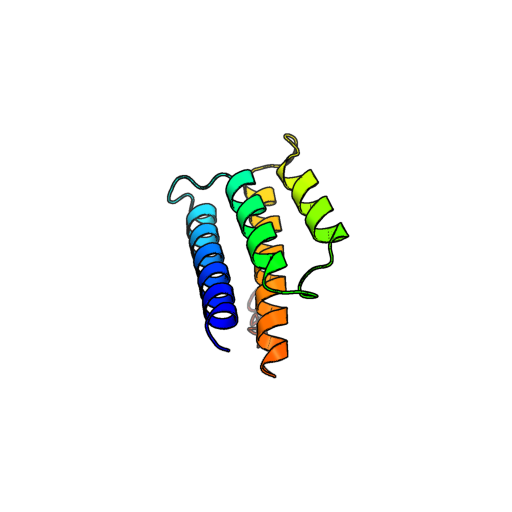ALA A CA 1
ATOM 775 C C . ALA A 1 104 ? -27.761 -19.640 -7.786 1.00 50.41 104 ALA A C 1
ATOM 777 O O . ALA A 1 104 ? -27.654 -19.744 -6.563 1.00 50.41 104 ALA A O 1
ATOM 778 N N . ARG A 1 105 ? -28.585 -18.776 -8.377 1.00 50.97 105 ARG A N 1
ATOM 779 C CA . ARG A 1 105 ? -29.676 -18.094 -7.696 1.00 50.97 105 ARG A CA 1
ATOM 780 C C . ARG A 1 105 ? -30.580 -19.145 -7.064 1.00 50.97 105 ARG A C 1
ATOM 782 O O . ARG A 1 105 ? -30.867 -20.161 -7.688 1.00 50.97 105 ARG A O 1
ATOM 789 N N . ALA A 1 106 ? -31.025 -18.849 -5.851 1.00 43.12 106 ALA A N 1
ATOM 790 C CA . ALA A 1 106 ? -32.213 -19.457 -5.289 1.00 43.12 106 ALA A CA 1
ATOM 791 C C . ALA A 1 106 ? -33.395 -19.239 -6.250 1.00 43.12 106 ALA A C 1
ATOM 793 O O . ALA A 1 106 ? -33.617 -18.110 -6.702 1.00 43.12 106 ALA A O 1
ATOM 794 N N . ALA A 1 107 ? -34.105 -20.321 -6.544 1.00 48.88 107 ALA A N 1
ATOM 795 C CA . ALA A 1 107 ? -35.511 -20.363 -6.911 1.00 48.88 107 ALA A CA 1
ATOM 796 C C . ALA A 1 107 ? -36.083 -21.620 -6.250 1.00 48.88 107 ALA A C 1
ATOM 798 O O . ALA A 1 107 ? -35.386 -22.660 -6.321 1.00 48.88 107 ALA A O 1
#

Sequence (107 aa):
MGGDADLARRELAALGDALFQAERRVGHHSPSGLMARLERVAALHPYALHDALLAQAGELVASPAVGRACKIAVIRMGWAAIVQAAFRTHGLRPVARRRDGSRARAA

Foldseek 3Di:
DCVLVVVLVVLLVVLVVLLVCVLVVHDDDQLLNSLVSLVVSCVSQPPLDDPVLSVVLNVQSPDPVHDPNVSSVSSVVSSVSSVQSVCVVVVHHDDPDPPPPPPPDDD

Organism: NCBI:txid2202148

Secondary structure (DSSP, 8-state):
--HHHHHHHHHHHHHHHHHHHHHTT-S---HHHHHHHHHHHHHTSTTSS-HHHHHHHHHHHH-TTS-HHHHHHHHHHHHHHHHHHHHHHTT----------------

pLDDT: mean 86.81, std 14.37, range [43.12, 97.88]